Protein AF-A0A7K7Q4W6-F1 (afdb_monomer)

InterPro domains:
  IPR027272 Piezo family [PTHR47049] (2-118)

Mean predicted aligned error: 6.65 Å

Structure (mmCIF, N/CA/C/O backbone):
data_AF-A0A7K7Q4W6-F1
#
_entry.id   AF-A0A7K7Q4W6-F1
#
loop_
_atom_site.group_PDB
_atom_site.id
_atom_site.type_symbol
_atom_site.label_atom_id
_atom_site.label_alt_id
_atom_site.label_comp_id
_atom_site.label_asym_id
_atom_site.label_entity_id
_atom_site.label_seq_id
_atom_site.pdbx_PDB_ins_code
_atom_site.Cartn_x
_atom_site.Cartn_y
_atom_site.Cartn_z
_atom_site.occupancy
_atom_site.B_iso_or_equiv
_atom_site.auth_seq_id
_atom_site.auth_comp_id
_atom_site.auth_asym_id
_atom_site.auth_atom_id
_atom_site.pdbx_PDB_model_num
ATOM 1 N N . VAL A 1 1 ? -7.733 -7.406 32.198 1.00 81.38 1 VAL A N 1
ATOM 2 C CA . VAL A 1 1 ? -7.501 -7.555 30.737 1.00 81.38 1 VAL A CA 1
ATOM 3 C C . VAL A 1 1 ? -8.435 -6.683 29.892 1.00 81.38 1 VAL A C 1
ATOM 5 O O . VAL A 1 1 ? -7.922 -5.834 29.181 1.00 81.38 1 VAL A O 1
ATOM 8 N N . ARG A 1 2 ? -9.773 -6.787 30.007 1.00 85.56 2 ARG A N 1
ATOM 9 C CA . ARG A 1 2 ? -10.736 -6.005 29.187 1.00 85.56 2 ARG A CA 1
ATOM 10 C C . ARG A 1 2 ? -10.479 -4.484 29.159 1.00 85.56 2 ARG A C 1
ATOM 12 O O . ARG A 1 2 ? -10.345 -3.927 28.081 1.00 85.56 2 ARG A O 1
ATOM 19 N N . ARG A 1 3 ? -10.325 -3.837 30.324 1.00 85.81 3 ARG A N 1
ATOM 20 C CA . ARG A 1 3 ? -10.051 -2.383 30.415 1.00 85.81 3 ARG A CA 1
ATOM 21 C C . ARG A 1 3 ? -8.710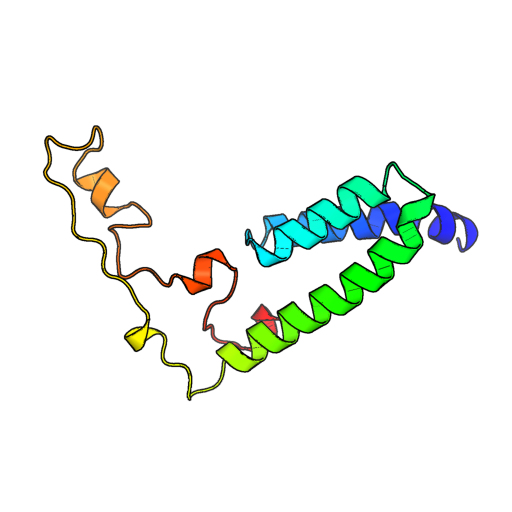 -1.960 29.798 1.00 85.81 3 ARG A C 1
ATOM 23 O O . ARG A 1 3 ? -8.601 -0.865 29.269 1.00 85.81 3 ARG A O 1
ATOM 30 N N . LEU A 1 4 ? -7.691 -2.823 29.859 1.00 86.06 4 LEU A N 1
ATOM 31 C CA . LEU A 1 4 ? -6.401 -2.557 29.210 1.00 86.06 4 LEU A CA 1
ATOM 32 C C . LEU A 1 4 ? -6.544 -2.633 27.690 1.00 86.06 4 LEU A C 1
ATOM 34 O O . LEU A 1 4 ? -6.042 -1.763 26.986 1.00 86.06 4 LEU A O 1
ATOM 38 N N . LEU A 1 5 ? -7.269 -3.637 27.190 1.00 84.50 5 LEU A N 1
ATOM 39 C CA . LEU A 1 5 ? -7.521 -3.777 25.760 1.00 84.50 5 LEU A CA 1
ATOM 40 C C . LEU A 1 5 ? -8.292 -2.567 25.217 1.00 84.50 5 LEU A C 1
ATOM 42 O O . LEU A 1 5 ? -7.915 -2.023 24.191 1.00 84.50 5 LEU A O 1
ATOM 46 N N . GLU A 1 6 ? -9.302 -2.092 25.943 1.00 81.81 6 GLU A N 1
ATOM 4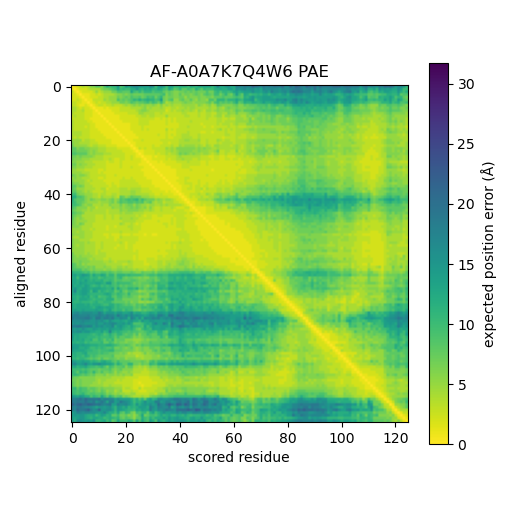7 C CA . GLU A 1 6 ? -10.094 -0.910 25.579 1.00 81.81 6 GLU A CA 1
ATOM 48 C C . GLU A 1 6 ? -9.240 0.361 25.417 1.00 81.81 6 GLU A C 1
ATOM 50 O O . GLU A 1 6 ? -9.437 1.126 24.475 1.00 81.81 6 GLU A O 1
ATOM 55 N N . LEU A 1 7 ? -8.234 0.557 26.278 1.00 80.12 7 LEU A N 1
ATOM 56 C CA . LEU A 1 7 ? -7.337 1.712 26.196 1.00 80.12 7 LEU A CA 1
ATOM 57 C C . LEU A 1 7 ? -6.262 1.560 25.101 1.00 80.12 7 LEU A C 1
ATOM 59 O O . LEU A 1 7 ? -5.863 2.545 24.475 1.00 80.12 7 LEU A O 1
ATOM 63 N N . HIS A 1 8 ? -5.768 0.337 24.881 1.00 87.00 8 HIS A N 1
ATOM 64 C CA . HIS A 1 8 ? -4.609 0.070 24.019 1.00 87.00 8 HIS A CA 1
ATOM 65 C C . HIS A 1 8 ? -4.952 -0.397 22.600 1.00 87.00 8 HIS A C 1
ATOM 67 O O . HIS A 1 8 ? -4.075 -0.333 21.735 1.00 87.00 8 HIS A O 1
ATOM 73 N N . ILE A 1 9 ? -6.192 -0.815 22.324 1.00 86.94 9 ILE A N 1
ATOM 74 C CA . ILE A 1 9 ? -6.587 -1.362 21.016 1.00 86.94 9 ILE A CA 1
ATOM 75 C C . ILE A 1 9 ? -6.271 -0.397 19.870 1.00 86.94 9 ILE A C 1
ATOM 77 O O . ILE A 1 9 ? -5.714 -0.810 18.862 1.00 86.94 9 ILE A O 1
ATOM 81 N N . LEU A 1 10 ? -6.504 0.905 20.058 1.00 85.00 10 LEU A N 1
ATOM 82 C CA . LEU A 1 10 ? -6.220 1.926 19.042 1.00 85.00 10 LEU A CA 1
ATOM 83 C C . LEU A 1 10 ? -4.733 2.025 18.696 1.00 85.00 10 LEU A C 1
ATOM 85 O O . LEU A 1 10 ? -4.385 2.184 17.531 1.00 85.00 10 LEU A O 1
ATOM 89 N N . LYS A 1 11 ? -3.851 1.917 19.698 1.00 87.19 11 LYS A N 1
ATOM 90 C CA . LYS A 1 11 ? -2.400 1.943 19.474 1.00 87.19 11 LYS A CA 1
ATOM 91 C C . LYS A 1 11 ? -1.944 0.692 18.730 1.00 87.19 11 LYS A C 1
ATOM 93 O O . LYS A 1 11 ? -1.107 0.797 17.842 1.00 87.19 11 LYS A O 1
ATOM 98 N N . MET A 1 12 ? -2.511 -0.467 19.073 1.00 89.06 12 MET A N 1
ATOM 99 C CA . MET A 1 12 ? -2.198 -1.725 18.391 1.00 89.06 12 MET A CA 1
ATOM 100 C C . MET A 1 12 ? -2.667 -1.712 16.935 1.00 89.06 12 MET A C 1
ATOM 102 O O . MET A 1 12 ? -1.901 -2.093 16.059 1.00 89.06 12 MET A O 1
ATOM 106 N N . VAL A 1 13 ? -3.879 -1.212 16.665 1.00 90.31 13 VAL A N 1
ATOM 107 C CA . VAL A 1 13 ? -4.395 -1.077 15.295 1.00 90.31 13 VAL A CA 1
ATOM 108 C C . VAL A 1 13 ? -3.534 -0.109 14.486 1.00 90.31 13 VAL A C 1
ATOM 110 O O . VAL A 1 13 ? -3.100 -0.466 13.398 1.00 90.31 13 VAL A O 1
ATOM 113 N N . ALA A 1 14 ? -3.204 1.067 15.029 1.00 89.56 14 ALA A N 1
ATOM 114 C CA . ALA A 1 14 ? -2.333 2.019 14.341 1.00 89.56 14 ALA A CA 1
ATOM 115 C C . ALA A 1 14 ? -0.954 1.410 14.024 1.00 89.56 14 ALA A C 1
ATOM 117 O O . ALA A 1 14 ? -0.489 1.491 12.888 1.00 89.56 14 ALA A O 1
ATOM 118 N N . LEU A 1 15 ? -0.326 0.735 14.993 1.00 91.12 15 LEU A N 1
ATOM 119 C CA . LEU A 1 15 ? 0.971 0.085 14.792 1.00 91.12 15 LEU A CA 1
ATOM 120 C C . LEU A 1 15 ? 0.901 -1.028 13.737 1.00 91.12 15 LEU A C 1
ATOM 122 O O . LEU A 1 15 ? 1.781 -1.113 12.887 1.00 91.12 15 LEU A O 1
ATOM 126 N N . TYR A 1 16 ? -0.169 -1.824 13.743 1.00 91.25 16 TYR A N 1
ATOM 127 C CA . TYR A 1 16 ? -0.399 -2.849 12.727 1.00 91.25 16 TYR A CA 1
ATOM 128 C C . TYR A 1 16 ? -0.602 -2.244 11.331 1.00 91.25 16 TYR A C 1
ATOM 130 O O . TYR A 1 16 ? 0.003 -2.709 10.372 1.00 91.25 16 TYR A O 1
ATOM 138 N N . THR A 1 17 ? -1.379 -1.164 11.201 1.00 90.31 17 THR A N 1
ATOM 139 C CA . THR A 1 17 ? -1.578 -0.500 9.898 1.00 90.31 17 THR A CA 1
ATOM 140 C C . THR A 1 17 ? -0.287 0.084 9.333 1.00 90.31 17 THR A C 1
ATOM 142 O O . THR A 1 17 ? -0.050 -0.005 8.132 1.00 90.31 17 THR A O 1
ATOM 145 N N . VAL A 1 18 ? 0.579 0.632 10.192 1.00 91.88 18 VAL A N 1
ATOM 146 C CA . VAL A 1 18 ? 1.906 1.110 9.784 1.00 91.88 18 VAL A CA 1
ATOM 147 C C . VAL A 1 18 ? 2.798 -0.059 9.375 1.00 91.88 18 VAL A C 1
ATOM 149 O O . VAL A 1 18 ? 3.467 0.033 8.353 1.00 91.88 18 VAL A O 1
ATOM 152 N N . TRP A 1 19 ? 2.780 -1.165 10.124 1.00 93.25 19 TRP A N 1
ATOM 153 C CA . TRP A 1 19 ? 3.526 -2.373 9.770 1.00 93.25 19 TRP A CA 1
ATOM 154 C C . TRP A 1 19 ? 3.145 -2.895 8.378 1.00 93.25 19 TRP A C 1
ATOM 156 O O . TRP A 1 19 ? 4.015 -3.065 7.529 1.00 93.25 19 TRP A O 1
ATOM 166 N N . VAL A 1 20 ? 1.845 -3.057 8.111 1.00 89.81 20 VAL A N 1
ATOM 167 C CA . VAL A 1 20 ? 1.334 -3.503 6.802 1.00 89.81 20 VAL A CA 1
ATOM 168 C C . VAL A 1 20 ? 1.751 -2.544 5.680 1.00 89.81 20 VAL A C 1
ATOM 170 O O . VAL A 1 20 ? 2.144 -2.983 4.602 1.00 89.81 20 VAL A O 1
ATOM 173 N N . ALA A 1 21 ? 1.721 -1.232 5.927 1.00 90.50 21 ALA A N 1
ATOM 174 C CA . ALA A 1 21 ? 2.130 -0.236 4.937 1.00 90.50 21 ALA A CA 1
ATOM 175 C C . ALA A 1 21 ? 3.645 -0.214 4.659 1.00 90.50 21 ALA A C 1
ATOM 177 O O . ALA A 1 21 ? 4.056 0.266 3.604 1.00 90.50 21 ALA A O 1
ATOM 178 N N . LEU A 1 22 ? 4.471 -0.708 5.588 1.00 90.12 22 LEU A N 1
ATOM 179 C CA . LEU A 1 22 ? 5.911 -0.880 5.378 1.00 90.12 22 LEU A CA 1
ATOM 180 C C . LEU A 1 22 ? 6.230 -2.165 4.609 1.00 90.12 22 LEU A C 1
ATOM 182 O O . LEU A 1 22 ? 7.185 -2.184 3.838 1.00 90.12 22 LEU A O 1
ATOM 186 N N . GLU A 1 23 ? 5.440 -3.220 4.808 1.00 89.00 23 GLU A N 1
ATOM 187 C CA . GLU A 1 23 ? 5.583 -4.480 4.075 1.00 89.00 23 GLU A CA 1
ATOM 188 C C . GLU A 1 23 ? 5.153 -4.332 2.607 1.00 89.00 23 GLU A C 1
ATOM 190 O O . GLU A 1 23 ? 5.865 -4.763 1.700 1.00 89.00 23 GLU A O 1
ATOM 195 N N . GLU A 1 24 ? 4.035 -3.642 2.358 1.00 87.38 24 GLU A N 1
ATOM 196 C CA . GLU A 1 24 ? 3.589 -3.265 1.015 1.00 87.38 24 GLU A CA 1
ATOM 197 C C . GLU A 1 24 ? 3.457 -1.741 0.890 1.00 87.38 24 GLU A C 1
ATOM 199 O O . GLU A 1 24 ? 2.402 -1.153 1.158 1.00 87.38 24 GLU A O 1
ATOM 204 N N . VAL A 1 25 ? 4.529 -1.092 0.431 1.00 89.12 25 VAL A N 1
ATOM 205 C CA . VAL A 1 25 ? 4.537 0.355 0.188 1.00 89.12 25 VAL A CA 1
ATOM 206 C C . VAL A 1 25 ? 3.659 0.675 -1.0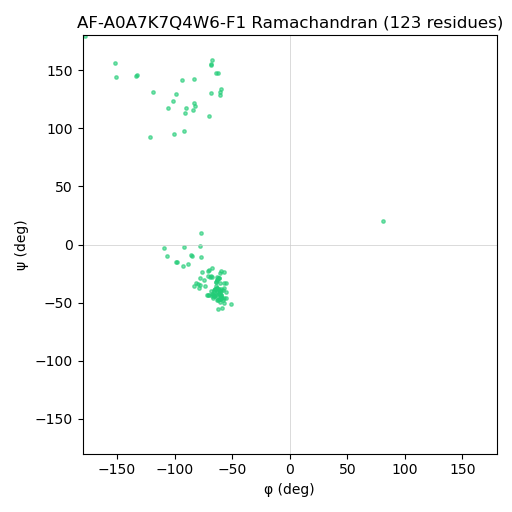22 1.00 89.12 25 VAL A C 1
ATOM 208 O O . VAL A 1 25 ? 3.994 0.340 -2.156 1.00 89.12 25 VAL A O 1
ATOM 211 N N . SER A 1 26 ? 2.520 1.326 -0.782 1.00 91.44 26 SER A N 1
ATOM 212 C CA . SER A 1 26 ? 1.576 1.710 -1.833 1.00 91.44 26 SER A CA 1
ATOM 213 C C . SER A 1 26 ? 0.770 2.958 -1.488 1.00 91.44 26 SER A C 1
ATOM 215 O O . SER A 1 26 ? 0.539 3.272 -0.316 1.00 91.44 26 SER A O 1
ATOM 217 N N . VAL A 1 27 ? 0.273 3.644 -2.522 1.00 91.00 27 VAL A N 1
ATOM 218 C CA . VAL A 1 27 ? -0.615 4.810 -2.361 1.00 91.00 27 VAL A CA 1
ATOM 219 C C . VAL A 1 27 ? -1.902 4.440 -1.615 1.00 91.00 27 VAL A C 1
ATOM 221 O O . VAL A 1 27 ? -2.376 5.203 -0.774 1.00 91.00 27 VAL A O 1
ATOM 224 N N . MET A 1 28 ? -2.453 3.252 -1.878 1.00 91.19 28 MET A N 1
ATOM 225 C CA . MET A 1 28 ? -3.682 2.792 -1.230 1.00 91.19 28 MET A CA 1
ATOM 226 C C . MET A 1 28 ? -3.492 2.577 0.280 1.00 91.19 28 MET A C 1
ATOM 228 O O . MET A 1 28 ? -4.362 2.967 1.063 1.00 91.19 28 MET A O 1
ATOM 232 N N . ASN A 1 29 ? -2.340 2.035 0.696 1.00 92.81 29 ASN A N 1
ATOM 233 C CA . ASN A 1 29 ? -2.004 1.832 2.110 1.00 92.81 29 ASN A CA 1
ATOM 234 C C . ASN A 1 29 ? -1.632 3.145 2.814 1.00 92.81 29 ASN A C 1
ATOM 236 O O . ASN A 1 29 ? -1.922 3.313 4.000 1.00 92.81 29 ASN A O 1
ATOM 240 N N . PHE A 1 30 ? -1.049 4.107 2.093 1.00 92.50 30 PHE A N 1
ATOM 241 C CA . PHE A 1 30 ? -0.709 5.420 2.645 1.00 92.50 30 PHE A CA 1
ATOM 242 C C . PHE A 1 30 ? -1.930 6.149 3.227 1.00 92.50 30 PHE A C 1
ATOM 244 O O . PHE A 1 30 ? -1.835 6.765 4.289 1.00 92.50 30 PHE A O 1
ATOM 251 N N . LEU A 1 31 ? -3.101 6.027 2.593 1.00 92.06 31 LEU A N 1
ATOM 252 C CA . LEU A 1 31 ? -4.338 6.627 3.102 1.00 92.06 31 LEU A CA 1
ATOM 253 C C . LEU A 1 31 ? -4.760 6.045 4.458 1.00 92.06 31 LEU A C 1
ATOM 255 O O . LEU A 1 31 ? -5.195 6.799 5.331 1.00 92.06 31 LEU A O 1
ATOM 259 N N . LEU A 1 32 ? -4.568 4.739 4.677 1.00 92.69 32 LEU A N 1
ATOM 260 C CA . LEU A 1 32 ? -4.810 4.107 5.979 1.00 92.69 32 LEU A CA 1
ATOM 261 C C . LEU A 1 32 ? -3.845 4.644 7.041 1.00 92.69 32 LEU A C 1
ATOM 263 O O . LEU A 1 32 ? -4.277 4.999 8.138 1.00 92.69 32 LEU A O 1
ATOM 267 N N . VAL A 1 33 ? -2.557 4.769 6.710 1.00 92.94 33 VAL A N 1
ATOM 268 C CA . VAL A 1 33 ? -1.556 5.352 7.619 1.00 92.94 33 VAL A CA 1
ATOM 269 C C . VAL A 1 33 ? -1.923 6.792 7.978 1.00 92.94 33 VAL A C 1
ATOM 271 O O . VAL A 1 33 ? -1.876 7.169 9.149 1.00 92.94 33 VAL A O 1
ATOM 274 N N . LEU A 1 34 ? -2.355 7.597 7.009 1.00 91.69 34 LEU A N 1
ATOM 275 C CA . LEU A 1 34 ? -2.779 8.974 7.254 1.00 91.69 34 LEU A CA 1
ATOM 276 C C . LEU A 1 34 ? -4.003 9.038 8.185 1.00 91.69 34 LEU A C 1
ATOM 278 O O . LEU A 1 34 ? -4.002 9.780 9.167 1.00 91.69 34 LEU A O 1
ATOM 282 N N . LEU A 1 35 ? -5.022 8.213 7.928 1.00 91.38 35 LEU A N 1
ATOM 283 C CA . LEU A 1 35 ? -6.216 8.102 8.775 1.00 91.38 35 LEU A CA 1
ATOM 284 C C . LEU A 1 35 ? -5.850 7.775 10.231 1.00 91.38 35 LEU A C 1
ATOM 286 O O . LEU A 1 35 ? -6.344 8.424 11.158 1.00 91.38 35 LEU A O 1
ATOM 290 N N . TRP A 1 36 ? -4.959 6.805 10.444 1.00 91.31 36 TRP A N 1
ATOM 291 C CA . TRP A 1 36 ? -4.592 6.347 11.784 1.00 91.31 36 TRP A CA 1
ATOM 292 C C . TRP A 1 36 ? -3.590 7.260 12.497 1.00 91.31 36 TRP A C 1
ATOM 294 O O . TRP A 1 36 ? -3.719 7.463 13.706 1.00 91.31 36 TRP A O 1
ATOM 304 N N . THR A 1 37 ? -2.657 7.889 11.780 1.00 90.06 37 THR A N 1
ATOM 305 C CA . THR A 1 37 ? -1.741 8.887 12.366 1.00 90.06 37 THR A CA 1
ATOM 306 C C . THR A 1 37 ? -2.484 10.124 12.866 1.00 90.06 37 THR A C 1
ATOM 308 O O . THR A 1 37 ? -2.101 10.675 13.894 1.00 90.06 37 THR A O 1
ATOM 311 N N . LEU A 1 38 ? -3.590 10.512 12.220 1.00 88.25 38 LEU A N 1
ATOM 312 C CA . LEU A 1 38 ? -4.481 11.578 12.693 1.00 88.25 38 LEU A CA 1
ATOM 313 C C . LEU A 1 38 ? -5.423 11.104 13.818 1.00 88.25 38 LEU A C 1
ATOM 315 O O . LEU A 1 38 ? -5.678 11.838 14.774 1.00 88.25 38 LEU A O 1
ATOM 319 N N . ALA A 1 39 ? -5.922 9.868 13.770 1.00 88.94 39 ALA A N 1
ATOM 320 C CA . ALA A 1 39 ? -6.844 9.348 14.787 1.00 88.94 39 ALA A CA 1
ATOM 321 C C . ALA A 1 39 ? -6.201 9.125 16.173 1.00 88.94 39 ALA A C 1
ATOM 323 O O . ALA A 1 39 ? -6.886 9.193 17.203 1.00 88.94 39 ALA A O 1
ATOM 324 N N . VAL A 1 40 ? -4.893 8.851 16.223 1.00 86.62 40 VAL A N 1
ATOM 325 C CA . VAL A 1 40 ? -4.144 8.651 17.477 1.00 86.62 40 VAL A CA 1
ATOM 326 C C . VAL A 1 40 ? -4.148 9.910 18.369 1.00 86.62 40 VAL A C 1
ATOM 328 O O . VAL A 1 40 ? -4.602 9.790 19.518 1.00 86.62 40 VAL A O 1
ATOM 331 N N . PRO A 1 41 ? -3.719 11.099 17.891 1.00 87.81 41 PRO A N 1
ATOM 332 C CA . PRO A 1 41 ? -3.758 12.339 18.666 1.00 87.81 41 PRO A CA 1
ATOM 333 C C . PRO A 1 41 ? -5.178 12.902 18.824 1.00 87.81 41 PRO A C 1
ATOM 335 O O . PRO A 1 41 ? -5.507 13.417 19.893 1.00 87.81 41 PRO A O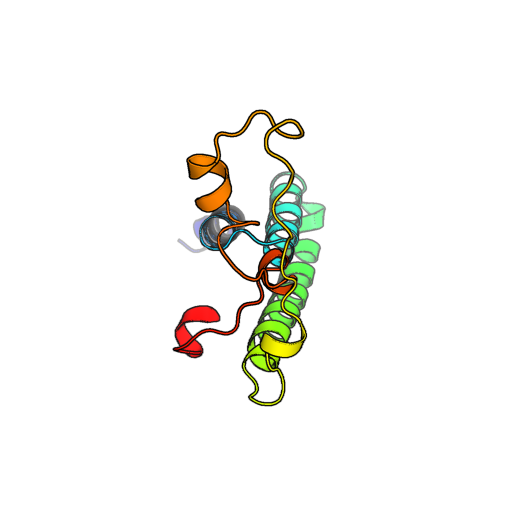 1
ATOM 338 N N . PHE A 1 42 ? -6.050 12.781 17.814 1.00 85.25 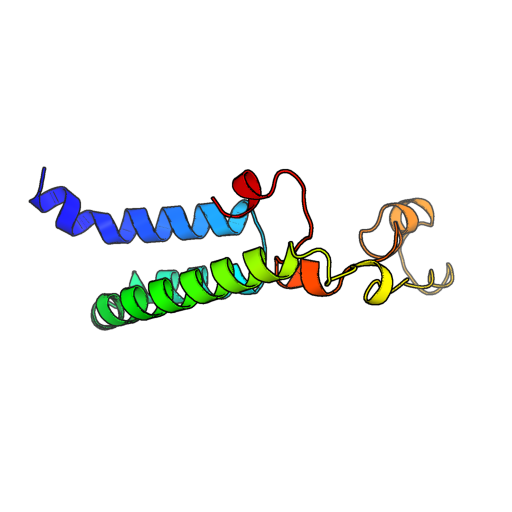42 PHE A N 1
ATOM 339 C CA . PHE A 1 42 ? -7.379 13.397 17.849 1.00 85.25 42 PHE A CA 1
ATOM 340 C C . PHE A 1 42 ? -8.491 12.403 18.216 1.00 85.25 42 PHE A C 1
ATOM 342 O O . PHE A 1 42 ? -9.100 11.754 17.362 1.00 85.25 42 PHE A O 1
ATOM 349 N N . CYS A 1 43 ? -8.840 12.346 19.507 1.00 79.56 43 CYS A N 1
ATOM 350 C CA . CYS A 1 43 ? -9.815 11.387 20.041 1.00 79.56 43 CYS A CA 1
ATOM 351 C C . CYS A 1 43 ? -11.193 11.408 19.356 1.00 79.56 43 CYS A C 1
ATOM 353 O O . CYS A 1 43 ? -11.822 10.360 19.220 1.00 79.56 43 CYS A O 1
ATOM 355 N N . ARG A 1 44 ? -11.658 12.577 18.898 1.00 84.56 44 ARG A N 1
ATOM 356 C CA . ARG A 1 44 ? -12.971 12.736 18.250 1.00 84.56 44 ARG A CA 1
ATOM 357 C C . ARG A 1 44 ? -13.057 12.030 16.891 1.00 84.56 44 ARG A C 1
ATOM 359 O O . ARG A 1 44 ? -14.132 11.584 16.508 1.00 84.56 44 ARG A O 1
ATOM 366 N N . PHE A 1 45 ? -11.930 11.878 16.195 1.00 83.50 45 PHE A N 1
ATOM 367 C CA . PHE A 1 45 ? -11.879 11.266 14.865 1.00 83.50 45 PHE A CA 1
ATOM 368 C C . PHE A 1 45 ? -11.764 9.744 14.902 1.00 83.50 45 PHE A C 1
ATOM 370 O O . PHE A 1 45 ? -11.931 9.109 13.870 1.00 83.50 45 PHE A O 1
ATOM 377 N N . ARG A 1 46 ? -11.539 9.133 16.071 1.00 85.56 46 ARG A N 1
ATOM 378 C CA . ARG A 1 46 ? -11.300 7.684 16.202 1.00 85.56 46 ARG A CA 1
ATOM 379 C C . ARG A 1 46 ? -12.429 6.831 15.631 1.00 85.56 46 ARG A C 1
ATOM 381 O O . ARG A 1 46 ? -12.171 5.887 14.892 1.00 85.56 46 ARG A O 1
ATOM 388 N N . HIS A 1 47 ? -13.677 7.180 15.941 1.00 86.19 47 HIS A N 1
ATOM 389 C CA . HIS A 1 47 ? -14.835 6.440 15.435 1.00 86.19 47 HIS A CA 1
ATOM 390 C C . HIS A 1 47 ? -14.984 6.586 13.912 1.00 86.19 47 HIS A C 1
ATOM 392 O O . HIS A 1 47 ? -15.219 5.606 13.210 1.00 86.19 47 HIS A O 1
ATOM 398 N N . MET A 1 48 ? -14.791 7.802 13.394 1.00 89.00 48 MET A N 1
ATOM 399 C CA . MET A 1 48 ? -14.853 8.075 11.955 1.00 89.00 48 MET A CA 1
ATOM 400 C C . MET A 1 48 ? -13.719 7.375 11.202 1.00 89.00 48 MET A C 1
ATOM 402 O O . MET A 1 48 ? -13.973 6.748 10.182 1.00 89.00 48 MET A O 1
ATOM 406 N N . ALA A 1 49 ? -12.494 7.425 11.728 1.00 89.50 49 ALA A N 1
ATOM 407 C CA . ALA A 1 49 ? -11.325 6.783 11.141 1.00 89.50 49 ALA A CA 1
ATOM 408 C C . ALA A 1 49 ? -11.494 5.264 11.059 1.00 89.50 49 ALA A C 1
ATOM 410 O O . ALA A 1 49 ? -11.160 4.682 10.035 1.00 89.50 49 ALA A O 1
ATOM 411 N N . SER A 1 50 ? -12.088 4.639 12.083 1.00 90.50 50 SER A N 1
ATOM 412 C CA . SER A 1 50 ? -12.426 3.214 12.047 1.00 90.50 50 SER A CA 1
ATOM 413 C C . SER A 1 50 ? -13.375 2.895 10.885 1.00 90.50 50 SER A C 1
ATOM 415 O O . SER A 1 50 ? -13.024 2.102 10.016 1.00 90.50 50 SER A O 1
ATOM 417 N N . CYS A 1 51 ? -14.519 3.581 10.796 1.00 91.88 51 CYS A N 1
ATOM 418 C CA . CYS A 1 51 ? -15.500 3.367 9.724 1.00 91.88 51 CYS A CA 1
ATOM 419 C C . CYS A 1 51 ? -14.924 3.643 8.321 1.00 91.88 51 CYS A C 1
ATOM 421 O O . CYS A 1 51 ? -15.127 2.871 7.389 1.00 91.88 51 CYS A O 1
ATOM 423 N N . LEU A 1 52 ? -14.150 4.719 8.163 1.00 93.81 52 LEU A N 1
ATOM 424 C CA . LEU A 1 52 ? -13.492 5.029 6.893 1.00 93.81 52 LEU A CA 1
ATOM 425 C C . LEU A 1 52 ? -12.434 3.982 6.536 1.00 93.81 52 LEU A C 1
ATOM 427 O O . LEU A 1 52 ? -12.348 3.577 5.382 1.00 93.81 52 LEU A O 1
ATOM 431 N N . SER A 1 53 ? -11.667 3.507 7.520 1.00 92.56 53 SER A N 1
ATOM 432 C CA . SER A 1 53 ? -10.663 2.468 7.302 1.00 92.56 53 SER A CA 1
ATOM 433 C C . SER A 1 53 ? -11.289 1.139 6.890 1.00 92.56 53 SER A C 1
ATOM 435 O O . SER A 1 53 ? -10.760 0.494 5.994 1.00 92.56 53 SER A O 1
ATOM 437 N N . THR A 1 54 ? -12.436 0.744 7.456 1.00 93.12 54 THR A N 1
ATOM 438 C CA . THR A 1 54 ? -13.101 -0.503 7.052 1.00 93.12 54 THR A CA 1
ATOM 439 C C . THR A 1 54 ? -13.620 -0.422 5.623 1.00 93.12 54 THR A C 1
ATOM 441 O O . THR A 1 54 ? -13.357 -1.327 4.835 1.00 93.12 54 THR A O 1
ATOM 444 N N . VAL A 1 55 ? -14.290 0.675 5.255 1.00 96.06 55 VAL A N 1
ATOM 445 C CA . VAL A 1 55 ? -14.754 0.902 3.877 1.00 96.06 55 VAL A CA 1
ATOM 446 C C . VAL A 1 55 ? -13.573 0.919 2.906 1.00 96.06 55 VAL A C 1
ATOM 448 O O . VAL A 1 55 ? -13.624 0.266 1.865 1.00 96.06 55 VAL A O 1
ATOM 451 N N . TRP A 1 56 ? -12.490 1.612 3.258 1.00 95.19 56 TRP A N 1
ATOM 452 C CA . TRP A 1 56 ? -11.305 1.713 2.411 1.00 95.19 56 TRP A CA 1
ATOM 453 C C . TRP A 1 56 ? -10.598 0.367 2.228 1.00 95.19 56 TRP A C 1
ATOM 455 O O . TRP A 1 56 ? -10.283 -0.012 1.104 1.00 95.19 56 TRP A O 1
ATOM 465 N N . THR A 1 57 ? -10.420 -0.406 3.301 1.00 92.62 57 THR A N 1
ATOM 466 C CA . THR A 1 57 ? -9.861 -1.761 3.219 1.00 92.62 57 THR A CA 1
ATOM 467 C C . THR A 1 57 ? -10.731 -2.670 2.351 1.00 92.62 57 THR A C 1
ATOM 469 O O . THR A 1 57 ? -10.194 -3.414 1.533 1.00 92.62 57 THR A O 1
ATOM 472 N N . CYS A 1 58 ? -12.062 -2.580 2.447 1.00 93.12 58 CYS A N 1
ATOM 473 C CA . CYS A 1 58 ? -12.957 -3.314 1.547 1.00 93.12 58 CYS A CA 1
ATOM 474 C C . CYS A 1 58 ? -12.730 -2.931 0.077 1.00 93.12 58 CYS A C 1
ATOM 476 O O . CYS A 1 58 ? -12.661 -3.819 -0.771 1.00 93.12 58 CYS A O 1
ATOM 478 N N . ILE A 1 59 ? -12.566 -1.638 -0.227 1.00 94.00 59 ILE A N 1
ATOM 479 C CA . ILE A 1 59 ? -12.244 -1.169 -1.585 1.00 94.00 59 ILE A CA 1
ATOM 480 C C . ILE A 1 59 ? -10.911 -1.769 -2.053 1.00 94.00 59 ILE A C 1
ATOM 482 O O . ILE A 1 59 ? -10.855 -2.320 -3.149 1.00 94.00 59 ILE A O 1
ATOM 486 N N . ILE A 1 60 ? -9.863 -1.736 -1.222 1.00 91.31 60 ILE A N 1
ATOM 487 C CA . ILE A 1 60 ? -8.553 -2.326 -1.552 1.00 91.31 60 ILE A CA 1
ATOM 488 C C . ILE A 1 60 ? -8.688 -3.818 -1.868 1.00 91.31 60 ILE A C 1
ATOM 490 O O . ILE A 1 60 ? -8.166 -4.274 -2.885 1.00 91.31 60 ILE A O 1
ATOM 494 N N . ILE A 1 61 ? -9.399 -4.574 -1.026 1.00 90.75 61 ILE A N 1
ATOM 495 C CA . ILE A 1 61 ? -9.600 -6.016 -1.214 1.00 90.75 61 ILE A CA 1
ATOM 496 C C . ILE A 1 61 ? -10.326 -6.285 -2.534 1.00 90.75 61 ILE A C 1
ATOM 498 O O . ILE A 1 61 ? -9.854 -7.095 -3.331 1.00 90.75 61 ILE A O 1
ATOM 502 N N . VAL A 1 62 ? -11.433 -5.584 -2.802 1.00 92.00 62 VAL A N 1
ATOM 503 C CA . VAL A 1 62 ? -12.197 -5.744 -4.049 1.00 92.00 62 VAL A CA 1
ATOM 504 C C . VAL A 1 62 ? -11.330 -5.408 -5.263 1.00 92.00 62 VAL A C 1
ATOM 506 O O . VAL A 1 62 ? -11.289 -6.194 -6.207 1.00 92.00 62 VAL A O 1
ATOM 509 N N . CYS A 1 63 ? -10.577 -4.306 -5.228 1.00 90.25 63 CYS A N 1
ATOM 510 C CA . CYS A 1 63 ? -9.657 -3.931 -6.304 1.00 90.25 63 CYS A CA 1
ATOM 511 C C . CYS A 1 63 ? -8.572 -4.994 -6.532 1.00 90.25 63 CYS A C 1
ATOM 513 O O . CYS A 1 63 ? -8.344 -5.399 -7.673 1.00 90.25 63 CYS A O 1
ATOM 515 N N . LYS A 1 64 ? -7.935 -5.492 -5.462 1.00 89.44 64 LYS A N 1
ATOM 516 C CA . LYS A 1 64 ? -6.921 -6.555 -5.553 1.00 89.44 64 LYS A CA 1
ATOM 517 C C . LYS A 1 64 ? -7.506 -7.839 -6.141 1.00 89.44 64 LYS A C 1
ATOM 519 O O . LYS A 1 64 ? -6.853 -8.455 -6.979 1.00 89.44 64 LYS A O 1
ATOM 524 N N . MET A 1 65 ? -8.716 -8.229 -5.734 1.00 89.38 65 MET A N 1
ATOM 525 C CA . MET A 1 65 ? -9.396 -9.427 -6.238 1.00 89.38 65 MET A CA 1
ATOM 526 C C . MET A 1 65 ? -9.797 -9.296 -7.709 1.00 89.38 65 MET A C 1
ATOM 528 O O . MET A 1 65 ? -9.555 -10.220 -8.482 1.00 89.38 65 MET A O 1
ATOM 532 N N . LEU A 1 66 ? -10.362 -8.153 -8.111 1.00 87.88 66 LEU A N 1
ATOM 533 C CA . LEU A 1 66 ? -10.731 -7.890 -9.504 1.00 87.88 66 LEU A CA 1
ATOM 534 C C . LEU A 1 66 ? -9.506 -7.913 -10.428 1.00 87.88 66 LEU A C 1
ATOM 536 O O . LEU A 1 66 ? -9.582 -8.471 -11.519 1.00 87.88 66 LEU A O 1
ATOM 540 N N . TYR A 1 67 ? -8.362 -7.386 -9.979 1.00 87.62 67 TYR A N 1
ATOM 541 C CA . TYR A 1 67 ? -7.126 -7.396 -10.771 1.00 87.62 67 TYR A CA 1
ATOM 542 C C . TYR A 1 67 ? -6.534 -8.802 -10.977 1.00 87.62 67 TYR A C 1
ATOM 544 O O . TYR A 1 67 ? -5.766 -9.015 -11.912 1.00 87.62 67 TYR A O 1
ATOM 552 N N . GLN A 1 68 ? -6.891 -9.785 -10.138 1.00 86.06 68 GLN A N 1
ATOM 553 C CA . GLN A 1 68 ? -6.460 -11.175 -10.349 1.00 86.06 68 GLN A CA 1
ATOM 554 C C . GLN A 1 68 ? -7.250 -11.894 -11.453 1.00 86.06 68 GLN A C 1
ATOM 556 O O . GLN A 1 68 ? -6.854 -12.993 -11.843 1.00 86.06 68 GLN A O 1
ATOM 561 N N . LEU A 1 69 ? -8.351 -11.324 -11.957 1.00 86.44 69 LEU A N 1
ATOM 562 C CA . LEU A 1 69 ? -9.139 -11.948 -13.021 1.00 86.44 69 LEU A CA 1
ATOM 563 C C . LEU A 1 69 ? -8.310 -12.106 -14.307 1.00 86.44 69 LEU A C 1
ATOM 565 O O . LEU A 1 69 ? -7.442 -11.293 -14.633 1.00 86.44 69 LEU A O 1
ATOM 569 N N . GLU A 1 70 ? -8.591 -13.162 -15.070 1.00 81.12 70 GLU A N 1
ATOM 570 C CA . GLU A 1 70 ? -7.880 -13.450 -16.325 1.00 81.12 70 GLU A CA 1
ATOM 571 C C . GLU A 1 70 ? -8.075 -12.355 -17.377 1.00 81.12 70 GLU A C 1
ATOM 573 O O . GLU A 1 70 ? -7.150 -12.082 -18.132 1.00 81.12 70 GLU A O 1
ATOM 578 N N . VAL A 1 71 ? -9.228 -11.672 -17.356 1.00 83.94 71 VAL A N 1
ATOM 579 C CA . VAL A 1 71 ? -9.570 -10.576 -18.280 1.00 83.94 71 VAL A CA 1
ATOM 580 C C . VAL A 1 71 ? -8.612 -9.383 -18.198 1.00 83.94 71 VAL A C 1
ATOM 582 O O . VAL A 1 71 ? -8.487 -8.632 -19.157 1.00 83.94 71 VAL A O 1
ATOM 585 N N . VAL A 1 72 ? -7.936 -9.191 -17.063 1.00 81.50 72 VAL A N 1
ATOM 586 C CA . VAL A 1 72 ? -6.973 -8.101 -16.888 1.00 81.50 72 VAL A CA 1
ATOM 587 C C . VAL A 1 72 ? -5.591 -8.611 -17.281 1.00 81.50 72 VAL A C 1
ATOM 589 O O . VAL A 1 72 ? -4.936 -9.267 -16.470 1.00 81.50 72 VAL A O 1
ATOM 592 N N . ASP A 1 73 ? -5.132 -8.344 -18.506 1.00 82.31 73 ASP A N 1
ATOM 593 C CA . ASP A 1 73 ? -3.762 -8.671 -18.924 1.00 82.31 73 ASP A CA 1
ATOM 594 C C . ASP A 1 73 ? -2.812 -7.488 -18.645 1.00 82.31 73 ASP A C 1
ATOM 596 O O . ASP A 1 73 ? -2.919 -6.450 -19.301 1.00 82.31 73 ASP A O 1
ATOM 600 N N . PRO A 1 74 ? -1.843 -7.618 -17.712 1.00 79.81 74 PRO A N 1
ATOM 601 C CA . PRO A 1 74 ? -0.854 -6.572 -17.451 1.00 79.81 74 PRO A CA 1
ATOM 602 C C . PRO A 1 74 ? -0.047 -6.179 -18.695 1.00 79.81 74 PRO A C 1
ATOM 604 O O . PRO A 1 74 ? 0.460 -5.060 -18.769 1.00 79.81 74 PRO A O 1
ATOM 607 N N . ARG A 1 75 ? 0.060 -7.075 -19.690 1.00 80.00 75 ARG A N 1
ATOM 608 C CA . ARG A 1 75 ? 0.813 -6.830 -20.929 1.00 80.00 75 ARG A CA 1
ATOM 609 C C . ARG A 1 75 ? 0.277 -5.676 -21.759 1.00 80.00 75 ARG A C 1
ATOM 611 O O . ARG A 1 75 ? 1.066 -5.031 -22.442 1.00 80.00 75 ARG A O 1
ATOM 618 N N . GLU A 1 76 ? -1.018 -5.400 -21.671 1.00 81.69 76 GLU A N 1
ATOM 619 C CA . GLU A 1 76 ? -1.647 -4.292 -22.394 1.00 81.69 76 GLU A CA 1
ATOM 620 C C . GLU A 1 76 ? -1.359 -2.926 -21.750 1.00 81.69 76 GLU A C 1
ATOM 622 O O . GLU A 1 76 ? -1.389 -1.906 -22.435 1.00 81.69 76 GLU A O 1
ATOM 627 N N . TYR A 1 77 ? -1.046 -2.901 -20.450 1.00 80.12 77 TYR A N 1
ATOM 628 C CA . TYR A 1 77 ? -0.869 -1.672 -19.664 1.00 80.12 77 TYR A CA 1
ATOM 629 C C . TYR A 1 77 ? 0.591 -1.368 -19.315 1.00 80.12 77 TYR A C 1
ATOM 631 O O . TYR A 1 77 ? 0.897 -0.278 -18.822 1.00 80.12 77 TYR A O 1
ATOM 639 N N . TYR A 1 78 ? 1.503 -2.310 -19.566 1.00 84.75 78 TYR A N 1
ATOM 640 C CA . TYR A 1 78 ? 2.922 -2.091 -19.336 1.00 84.75 78 TYR A CA 1
ATOM 641 C C . TYR A 1 78 ? 3.449 -0.930 -20.173 1.00 84.75 78 TYR A C 1
ATOM 643 O O . TYR A 1 78 ? 3.325 -0.894 -21.396 1.00 84.75 78 TYR A O 1
ATOM 651 N N . SER A 1 79 ? 4.120 -0.005 -19.499 1.00 84.62 79 SER A N 1
ATOM 652 C CA . SER A 1 79 ? 4.839 1.085 -20.147 1.00 84.62 79 SER A CA 1
ATOM 653 C C . SER A 1 79 ? 6.326 0.755 -20.176 1.00 84.62 79 SER A C 1
ATOM 655 O O . SER A 1 79 ? 6.936 0.485 -19.141 1.00 84.62 79 SER A O 1
ATOM 657 N N . ASN A 1 80 ? 6.917 0.756 -21.370 1.00 89.00 80 ASN A N 1
ATOM 658 C CA . ASN A 1 80 ? 8.356 0.583 -21.524 1.00 89.00 80 ASN A CA 1
ATOM 659 C C . ASN A 1 80 ? 9.039 1.956 -21.496 1.00 89.00 80 ASN A C 1
ATOM 661 O O . ASN A 1 80 ? 8.777 2.799 -22.356 1.00 89.00 80 ASN A O 1
ATOM 665 N N . CYS A 1 81 ? 9.896 2.191 -20.505 1.00 85.94 81 CYS A N 1
ATOM 666 C CA . CYS A 1 81 ? 10.647 3.435 -20.393 1.00 85.94 81 CYS A CA 1
ATOM 667 C C . CYS A 1 81 ? 11.893 3.373 -21.288 1.00 85.94 81 CYS A C 1
ATOM 669 O O . CYS A 1 81 ? 12.774 2.538 -21.096 1.00 85.94 81 CYS A O 1
ATOM 671 N N . THR A 1 82 ? 11.995 4.280 -22.261 1.00 86.56 82 THR A N 1
ATOM 672 C CA . THR A 1 82 ? 13.184 4.397 -23.119 1.00 86.56 82 THR A CA 1
ATOM 673 C C . THR A 1 82 ? 14.380 4.895 -22.320 1.00 86.56 82 THR A C 1
ATOM 675 O O . THR A 1 82 ? 14.274 5.915 -21.638 1.00 86.56 82 THR A O 1
ATOM 678 N N . GLN A 1 83 ? 15.521 4.212 -22.434 1.00 84.50 83 GLN A N 1
ATOM 679 C CA . GLN A 1 83 ? 16.742 4.623 -21.746 1.00 84.50 83 GLN A CA 1
ATOM 680 C C . GLN A 1 83 ? 17.188 6.027 -22.199 1.00 84.50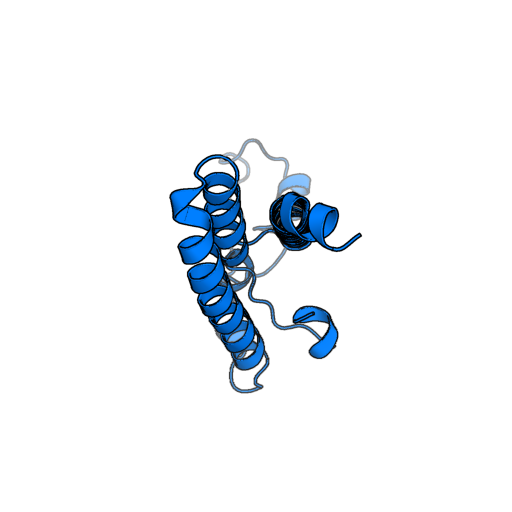 83 GLN A C 1
ATOM 682 O O . GLN A 1 83 ? 17.243 6.289 -23.405 1.00 84.50 83 GLN A O 1
ATOM 687 N N . PRO A 1 84 ? 17.496 6.939 -21.260 1.00 84.81 84 PRO A N 1
ATOM 688 C CA . PRO A 1 84 ? 18.010 8.263 -21.580 1.00 84.81 84 PRO A CA 1
ATOM 689 C C . PRO A 1 84 ? 19.418 8.194 -22.178 1.00 84.81 84 PRO A C 1
ATOM 691 O O . PRO A 1 84 ? 20.161 7.233 -21.976 1.00 84.81 84 PRO A O 1
ATOM 694 N N . PHE A 1 85 ? 19.808 9.251 -22.892 1.00 81.44 85 PHE A N 1
ATOM 695 C CA . PHE A 1 85 ? 21.173 9.381 -23.392 1.00 81.44 85 PHE A CA 1
ATOM 696 C C . PHE A 1 85 ? 22.176 9.483 -22.229 1.00 81.44 85 PHE A C 1
ATOM 698 O O . PHE A 1 85 ? 21.869 10.104 -21.208 1.00 81.44 85 PHE A O 1
ATOM 705 N N . PRO A 1 86 ? 23.405 8.959 -22.392 1.00 73.81 86 PRO A N 1
ATOM 706 C CA . PRO A 1 86 ? 24.403 8.905 -21.319 1.00 73.81 86 PRO A CA 1
ATOM 707 C C . PRO A 1 86 ? 24.804 10.279 -20.755 1.00 73.81 86 PRO A C 1
ATOM 709 O O . PRO A 1 86 ? 25.231 10.362 -19.613 1.00 73.81 86 PRO A O 1
ATOM 712 N N . ASN A 1 87 ? 24.617 11.366 -21.512 1.00 76.69 87 ASN A N 1
ATOM 713 C CA . ASN A 1 87 ? 24.927 12.732 -21.067 1.00 76.69 87 ASN A CA 1
ATOM 714 C C . ASN A 1 87 ? 23.740 13.457 -20.410 1.00 76.69 87 ASN A C 1
ATOM 716 O O . ASN A 1 87 ? 23.868 14.613 -20.015 1.00 76.69 87 ASN A O 1
ATOM 720 N N . SER A 1 88 ? 22.568 12.825 -20.342 1.00 81.31 88 SER A N 1
ATOM 721 C CA . SER A 1 88 ? 21.351 13.439 -19.800 1.00 81.31 88 SER A CA 1
ATOM 722 C C . SER A 1 88 ? 21.158 13.164 -18.308 1.00 81.31 88 SER A C 1
ATOM 724 O O . SER A 1 88 ? 20.390 13.865 -17.654 1.00 81.31 88 SER A O 1
ATOM 726 N N . THR A 1 89 ? 21.834 12.151 -17.764 1.00 81.62 89 THR A N 1
ATOM 727 C CA . THR A 1 89 ? 21.699 11.715 -16.368 1.00 81.62 89 THR A CA 1
ATOM 728 C C . THR A 1 89 ? 23.064 11.522 -15.721 1.00 81.62 89 THR A C 1
ATOM 730 O O . THR A 1 89 ? 23.976 11.021 -16.363 1.00 81.62 89 THR A O 1
ATOM 733 N N . ASN A 1 90 ? 23.181 11.816 -14.423 1.00 84.12 90 ASN A N 1
ATOM 734 C CA . ASN A 1 90 ? 24.399 11.571 -13.633 1.00 84.12 90 ASN A CA 1
ATOM 735 C C . ASN A 1 90 ? 24.599 10.093 -13.229 1.00 84.12 90 ASN A C 1
ATOM 737 O O . ASN A 1 90 ? 25.436 9.806 -12.378 1.00 84.12 90 ASN A O 1
ATOM 741 N N . LEU A 1 91 ? 23.804 9.169 -13.774 1.00 83.44 91 LEU A N 1
ATOM 742 C CA . LEU A 1 91 ? 23.858 7.743 -13.453 1.00 83.44 91 LEU A CA 1
ATOM 743 C C . LEU A 1 91 ? 24.765 7.012 -14.439 1.00 83.44 91 LEU A C 1
ATOM 745 O O . LEU A 1 91 ? 24.731 7.290 -15.641 1.00 83.44 91 LEU A O 1
ATOM 749 N N . THR A 1 92 ? 25.530 6.043 -13.944 1.00 86.31 92 THR A N 1
ATOM 750 C CA . THR A 1 92 ? 26.289 5.145 -14.821 1.00 86.31 92 THR A CA 1
ATOM 751 C C . THR A 1 92 ? 25.342 4.222 -15.608 1.00 86.31 92 THR A C 1
ATOM 753 O O . THR A 1 92 ? 24.225 3.948 -15.156 1.00 86.31 92 THR A O 1
ATOM 756 N N . PRO A 1 93 ? 25.754 3.695 -16.778 1.00 83.25 93 PRO A N 1
ATOM 757 C CA . PRO A 1 93 ? 24.921 2.774 -17.560 1.00 83.25 93 PRO A CA 1
ATOM 758 C C . PRO A 1 93 ? 24.495 1.518 -16.780 1.00 83.25 93 PRO A C 1
ATOM 760 O O . PRO A 1 93 ? 23.390 1.012 -16.969 1.00 83.25 93 PRO A O 1
ATOM 763 N N . GLU A 1 94 ? 25.354 1.037 -15.879 1.00 84.12 94 GLU A N 1
ATOM 764 C CA . GLU A 1 94 ? 25.087 -0.127 -15.028 1.00 84.12 94 GLU A CA 1
ATOM 765 C C . GLU A 1 94 ? 24.041 0.181 -13.943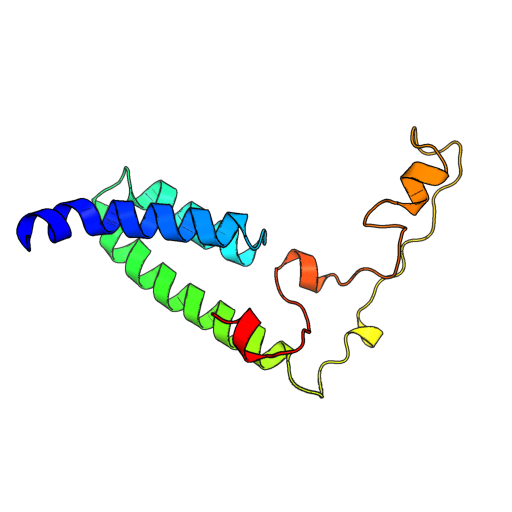 1.00 84.12 94 GLU A C 1
ATOM 767 O O . GLU A 1 94 ? 23.108 -0.598 -13.736 1.00 84.12 94 GLU A O 1
ATOM 772 N N . GLU A 1 95 ? 24.137 1.343 -13.288 1.00 84.19 95 GLU A N 1
ATOM 773 C CA . GLU A 1 95 ? 23.132 1.813 -12.320 1.00 84.19 95 GLU A CA 1
ATOM 774 C C . GLU A 1 95 ? 21.783 2.076 -12.991 1.00 84.19 95 GLU A C 1
ATOM 776 O O . GLU A 1 95 ? 20.730 1.749 -12.437 1.00 84.19 95 GLU A O 1
ATOM 781 N N . LEU A 1 96 ? 21.812 2.621 -14.208 1.00 85.50 96 LEU A N 1
ATOM 782 C CA . LEU A 1 96 ? 20.620 2.859 -15.007 1.00 85.50 96 LEU A CA 1
ATOM 783 C C . LEU A 1 96 ? 19.916 1.535 -15.329 1.00 85.50 96 LEU A C 1
ATOM 785 O O . LEU A 1 96 ? 18.718 1.414 -15.080 1.00 85.50 96 LEU A O 1
ATOM 789 N N . GLY A 1 97 ? 20.654 0.522 -15.793 1.00 82.94 97 GLY A N 1
ATOM 790 C CA . GLY A 1 97 ? 20.112 -0.814 -16.073 1.00 82.94 97 GLY A CA 1
ATOM 791 C C . GLY A 1 97 ? 19.572 -1.547 -14.837 1.00 82.94 97 GLY A C 1
ATOM 792 O O . GLY A 1 97 ? 18.635 -2.335 -14.952 1.00 82.94 97 GLY A O 1
ATOM 793 N N . ASN A 1 98 ? 20.108 -1.254 -13.648 1.00 86.19 98 ASN A N 1
ATOM 794 C CA . ASN A 1 98 ? 19.621 -1.803 -12.378 1.00 86.19 98 ASN A CA 1
ATOM 795 C C . ASN A 1 98 ? 18.451 -1.022 -11.759 1.00 86.19 98 ASN A C 1
ATOM 797 O O . ASN A 1 98 ? 17.839 -1.501 -10.799 1.00 86.19 98 ASN A O 1
ATOM 801 N N . SER A 1 99 ? 18.121 0.158 -12.284 1.00 85.50 99 SER A N 1
ATOM 802 C CA . SER A 1 99 ? 17.022 0.977 -11.775 1.00 85.50 99 SER A CA 1
ATOM 803 C C . SER A 1 99 ? 15.650 0.342 -12.031 1.00 85.50 99 SER A C 1
ATOM 805 O O . SER A 1 99 ? 15.442 -0.411 -12.982 1.00 85.50 99 SER A O 1
ATOM 807 N N . THR A 1 100 ? 14.669 0.691 -11.200 1.00 85.38 100 THR A N 1
ATOM 808 C CA . THR A 1 100 ? 13.294 0.180 -11.314 1.00 85.38 100 THR A CA 1
ATOM 809 C C . THR A 1 100 ? 12.609 0.554 -12.627 1.00 85.38 100 THR A C 1
ATOM 811 O O . THR A 1 100 ? 11.761 -0.201 -13.088 1.00 85.38 100 THR A O 1
ATOM 814 N N . LEU A 1 101 ? 12.975 1.690 -13.228 1.00 85.50 101 LEU A N 1
ATOM 815 C CA . LEU A 1 101 ? 12.349 2.199 -14.450 1.00 85.50 101 LEU A CA 1
ATOM 816 C C . LEU A 1 101 ? 12.919 1.573 -15.724 1.00 85.50 101 LEU A C 1
ATOM 818 O O . LEU A 1 101 ? 12.176 1.366 -16.675 1.00 85.50 101 LEU A O 1
ATOM 822 N N . TYR A 1 102 ? 14.224 1.288 -15.761 1.00 84.44 102 TYR A N 1
ATOM 823 C CA . TYR A 1 102 ? 14.899 0.861 -16.995 1.00 84.44 102 TYR A CA 1
ATOM 824 C C . TYR A 1 102 ? 15.312 -0.614 -17.001 1.00 84.44 102 TYR A C 1
ATOM 826 O O . TYR A 1 102 ? 15.810 -1.099 -18.016 1.00 84.44 102 TYR A O 1
ATOM 834 N N . ARG A 1 103 ? 15.089 -1.347 -15.902 1.00 86.12 103 ARG A N 1
ATOM 835 C CA . ARG A 1 103 ? 15.326 -2.798 -15.838 1.00 86.12 103 ARG A CA 1
ATOM 836 C C . ARG A 1 103 ? 14.308 -3.608 -16.646 1.00 86.12 103 ARG A C 1
ATOM 838 O O . ARG A 1 103 ? 14.611 -4.722 -17.069 1.00 86.12 103 ARG A O 1
ATOM 845 N N . GLY A 1 104 ? 13.097 -3.090 -16.837 1.00 85.12 104 GLY A N 1
ATOM 846 C CA . GLY A 1 104 ? 12.034 -3.788 -17.551 1.00 85.12 104 GLY A CA 1
ATOM 847 C C . GLY A 1 104 ? 10.753 -2.962 -17.678 1.00 85.12 104 GLY A C 1
ATOM 848 O O . GLY A 1 104 ? 10.703 -1.832 -17.196 1.00 85.12 104 GLY A O 1
ATOM 849 N N . PRO A 1 105 ? 9.717 -3.521 -18.326 1.00 84.75 105 PRO A N 1
ATOM 850 C CA . PRO A 1 105 ? 8.420 -2.865 -18.451 1.00 84.75 105 PRO A CA 1
ATOM 851 C C . PRO A 1 105 ? 7.801 -2.588 -17.076 1.00 84.75 105 PRO A C 1
ATOM 853 O O . PRO A 1 105 ? 7.768 -3.465 -16.209 1.00 84.75 105 PRO A O 1
ATOM 856 N N . VAL A 1 106 ? 7.293 -1.369 -16.890 1.00 87.25 106 VAL A N 1
ATOM 857 C CA . VAL A 1 106 ? 6.729 -0.899 -15.620 1.00 87.25 106 VAL A CA 1
ATOM 858 C C . VAL A 1 106 ? 5.208 -1.003 -15.661 1.00 87.25 106 VAL A C 1
ATOM 860 O O . VAL A 1 106 ? 4.571 -0.517 -16.597 1.00 87.25 106 VAL A O 1
ATOM 863 N N . ASP A 1 107 ? 4.623 -1.620 -14.630 1.00 88.00 107 ASP A N 1
ATOM 864 C CA . ASP A 1 107 ? 3.176 -1.585 -14.395 1.00 88.00 107 ASP A CA 1
ATOM 865 C C . ASP A 1 107 ? 2.811 -0.303 -13.630 1.00 88.00 107 ASP A C 1
ATOM 867 O O . ASP A 1 107 ? 3.229 -0.156 -12.472 1.00 88.00 107 ASP A O 1
ATOM 871 N N . PRO A 1 108 ? 2.022 0.620 -14.206 1.00 87.00 108 PRO A N 1
ATOM 872 C CA . PRO A 1 108 ? 1.541 1.783 -13.467 1.00 87.00 108 PRO A CA 1
ATOM 873 C C . PRO A 1 108 ? 0.659 1.401 -12.263 1.00 87.00 108 PRO A C 1
ATOM 875 O O . PRO A 1 108 ? 0.658 2.116 -11.257 1.00 87.00 108 PRO A O 1
ATOM 878 N N . ALA A 1 109 ? -0.050 0.267 -12.306 1.00 87.81 109 ALA A N 1
ATOM 879 C CA . ALA A 1 109 ? -0.894 -0.198 -11.203 1.00 87.81 109 ALA A CA 1
ATOM 880 C C . ALA A 1 109 ? -0.074 -0.621 -9.971 1.00 87.81 109 ALA A C 1
ATOM 882 O O . ALA A 1 109 ? -0.538 -0.477 -8.833 1.00 87.81 109 ALA A O 1
ATOM 883 N N . ASN A 1 110 ? 1.178 -1.046 -10.171 1.00 88.69 110 ASN A N 1
ATOM 884 C CA . ASN A 1 110 ? 2.061 -1.446 -9.078 1.00 88.69 110 ASN A CA 1
ATOM 885 C C . ASN A 1 110 ? 2.359 -0.276 -8.123 1.00 88.69 110 ASN A C 1
ATOM 887 O O . ASN A 1 110 ? 2.483 -0.488 -6.919 1.00 88.69 110 ASN A O 1
ATOM 891 N N . TRP A 1 111 ? 2.372 0.970 -8.613 1.00 89.31 111 TRP A N 1
ATOM 892 C CA . TRP A 1 111 ? 2.516 2.165 -7.766 1.00 89.31 111 TRP A CA 1
ATOM 893 C C . TRP A 1 111 ? 1.343 2.345 -6.788 1.00 89.31 111 TRP A C 1
ATOM 895 O O . TRP A 1 111 ? 1.510 2.752 -5.634 1.00 89.31 111 TRP A O 1
ATOM 905 N N . PHE A 1 112 ? 0.138 1.981 -7.226 1.00 89.50 112 PHE A N 1
ATOM 906 C CA . PHE A 1 112 ? -1.053 1.962 -6.381 1.00 89.50 112 PHE A CA 1
ATOM 907 C C . PHE A 1 112 ? -1.109 0.737 -5.458 1.00 89.50 112 PHE A C 1
ATOM 909 O O . PHE A 1 112 ? -2.021 0.639 -4.640 1.00 89.50 112 PHE A O 1
ATOM 916 N N . GLY A 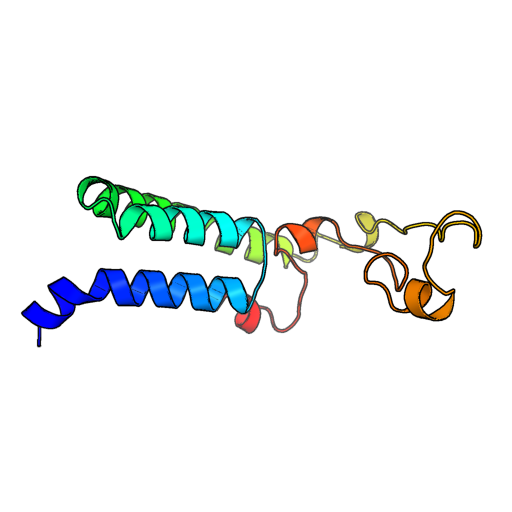1 113 ? -0.127 -0.168 -5.527 1.00 87.19 113 GLY A N 1
ATOM 917 C CA . GLY A 1 113 ? -0.083 -1.386 -4.719 1.00 87.19 113 GLY A CA 1
ATOM 918 C C . GLY A 1 113 ? -0.949 -2.508 -5.262 1.00 87.19 113 GLY A C 1
ATOM 919 O O . GLY A 1 113 ? -1.302 -3.405 -4.498 1.00 87.19 113 GLY A O 1
ATOM 920 N N . ILE A 1 114 ? -1.304 -2.456 -6.548 1.00 87.88 114 ILE A N 1
ATOM 921 C CA . ILE A 1 114 ? -2.049 -3.498 -7.249 1.00 87.88 114 ILE A CA 1
ATOM 922 C C . ILE A 1 114 ? -1.068 -4.238 -8.159 1.00 87.88 114 ILE A C 1
ATOM 924 O O . ILE A 1 114 ? -0.488 -3.652 -9.067 1.00 87.88 114 ILE A O 1
ATOM 928 N N . ARG A 1 115 ? -0.876 -5.533 -7.908 1.00 86.38 115 ARG A N 1
ATOM 929 C CA . ARG A 1 115 ? -0.036 -6.414 -8.726 1.00 86.38 115 ARG A CA 1
ATOM 930 C C . ARG A 1 115 ? -0.765 -7.717 -9.014 1.00 86.38 115 ARG A C 1
ATOM 932 O O . ARG A 1 115 ? -1.495 -8.238 -8.167 1.00 86.38 115 ARG A O 1
ATOM 939 N N . LYS A 1 116 ? -0.542 -8.268 -10.203 1.00 82.38 116 LYS A N 1
ATOM 940 C CA . LYS A 1 116 ? -0.994 -9.618 -10.543 1.00 82.38 116 LYS A CA 1
ATOM 941 C C . LYS A 1 116 ? 0.042 -10.601 -10.004 1.00 82.38 116 LYS A C 1
ATOM 943 O O . LYS A 1 116 ? 1.223 -10.475 -10.322 1.00 82.38 116 LYS A O 1
ATOM 948 N N . GLY A 1 117 ? -0.366 -11.519 -9.135 1.00 71.94 117 GLY A N 1
ATOM 949 C CA . GLY A 1 117 ? 0.569 -12.375 -8.408 1.00 71.94 117 GLY A CA 1
ATOM 950 C C . GLY A 1 117 ? -0.042 -13.721 -8.052 1.00 71.94 117 GLY A C 1
ATOM 951 O O . GLY A 1 117 ? -1.221 -13.812 -7.734 1.00 71.94 117 GLY A O 1
ATOM 952 N N . PHE A 1 118 ? 0.782 -14.765 -8.085 1.00 60.84 118 PHE A N 1
ATOM 953 C CA . PHE A 1 118 ? 0.400 -16.122 -7.707 1.00 60.84 118 PHE A CA 1
ATOM 954 C C . PHE A 1 118 ? 1.267 -16.555 -6.514 1.00 60.84 118 PHE A C 1
ATOM 956 O O . PHE A 1 118 ? 2.486 -16.383 -6.589 1.00 60.84 118 PHE A O 1
ATOM 963 N N . PRO A 1 119 ? 0.713 -17.110 -5.419 1.00 69.88 119 PRO A N 1
ATOM 964 C CA . PRO A 1 119 ? -0.682 -17.504 -5.204 1.00 69.88 119 PRO A CA 1
ATOM 965 C C . PRO A 1 119 ? -1.605 -16.353 -4.757 1.00 69.88 119 PRO A C 1
ATOM 967 O O . PRO A 1 119 ? -1.247 -15.540 -3.906 1.00 69.88 119 PRO A O 1
ATOM 970 N N . ASN A 1 120 ? -2.847 -16.357 -5.251 1.00 67.12 120 ASN A N 1
ATOM 971 C CA . ASN A 1 120 ? -3.814 -15.261 -5.069 1.00 67.12 120 ASN A CA 1
ATOM 972 C C . ASN A 1 120 ? -4.165 -14.967 -3.594 1.00 67.12 120 ASN A C 1
ATOM 974 O O . ASN A 1 120 ? -4.420 -13.821 -3.236 1.00 67.12 120 ASN A O 1
ATOM 978 N N . TRP A 1 121 ? -4.180 -15.987 -2.726 1.00 60.31 121 TRP A N 1
ATOM 979 C CA . TRP A 1 121 ? -4.622 -15.849 -1.329 1.00 60.31 121 TRP A CA 1
ATOM 980 C C . TRP A 1 121 ? -3.573 -15.213 -0.407 1.00 60.31 121 TRP A C 1
ATOM 982 O O . TRP A 1 121 ? -3.924 -14.557 0.569 1.00 60.31 121 TRP A O 1
ATOM 992 N N . GLY A 1 122 ? -2.282 -15.383 -0.715 1.00 69.19 122 GLY A N 1
ATOM 993 C CA . GLY A 1 122 ? -1.200 -14.806 0.090 1.00 69.19 122 GLY A CA 1
ATOM 994 C C . GLY A 1 122 ? -1.093 -13.286 -0.042 1.00 69.19 122 GLY A C 1
ATOM 995 O O . GLY A 1 122 ? -0.584 -12.638 0.856 1.00 69.19 122 GLY A O 1
ATOM 996 N N . TYR A 1 123 ? -1.598 -12.722 -1.141 1.00 69.19 123 TYR A N 1
ATOM 997 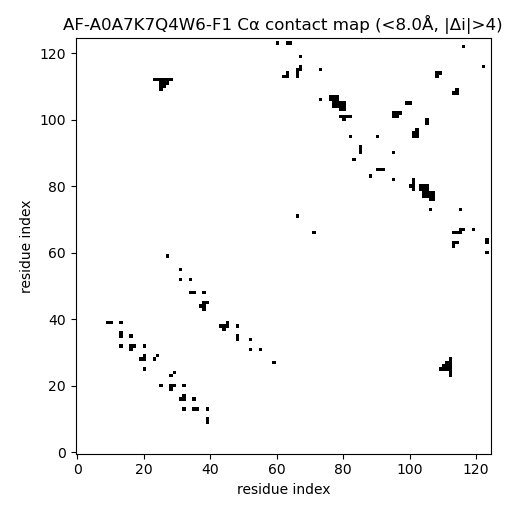C CA . TYR A 1 123 ? -1.460 -11.304 -1.483 1.00 69.19 123 TYR A CA 1
ATOM 998 C C . TYR A 1 123 ? -2.572 -10.396 -0.912 1.00 69.19 123 TYR A C 1
ATOM 1000 O O . TYR A 1 123 ? -2.439 -9.169 -0.873 1.00 69.19 123 TYR A O 1
ATOM 1008 N N . VAL A 1 124 ? -3.691 -10.986 -0.486 1.00 69.12 124 VAL A N 1
ATOM 1009 C CA . VAL A 1 124 ? -4.843 -10.258 0.080 1.00 69.12 124 VAL A CA 1
ATOM 1010 C C . VAL A 1 124 ? -4.838 -10.275 1.618 1.00 69.12 124 VAL A C 1
ATOM 1012 O O . VAL A 1 124 ? -5.566 -9.497 2.229 1.00 69.12 124 VAL A O 1
ATOM 1015 N N . LYS A 1 125 ? -4.038 -11.153 2.236 1.00 64.94 125 LYS A N 1
ATOM 1016 C CA . LYS A 1 125 ? -3.950 -11.344 3.690 1.00 64.94 125 LYS A CA 1
ATOM 1017 C C . LYS A 1 125 ? -3.074 -10.288 4.357 1.00 64.94 125 LYS A C 1
ATOM 1019 O O . LYS A 1 125 ? -3.439 -9.898 5.488 1.00 64.94 125 LYS A O 1
#

Sequence (125 aa):
VRRLLELHILKMVALYTVWVALEEVSVMNFLLVLLWTLAVPFCRFRHMASCLSTVWTCIIIVCKMLYQLEVVDPREYYSNCTQPFPNSTNLTPEELGNSTLYRGPVDPANWFGIRKGFPNWGYVK

Foldseek 3Di:
DVVVCVVCVLVVVLVVLVVVCVVQVAPLSVVLNVLSVVCVVDVVSVVVSVVVNVVSLVVVLVQQVVCQDPVNDLVVQWDQDDQDDPVPDPDDPVRSCVDPRHVDTDRPVVRRVHDHDPPSVVSSD

Secondary structure (DSSP, 8-state):
-HHHHHHHHHHHHHHHHHHHHHHS--HHHHHHHHHHHHHTT-GGGHHHHHHHHHHHHHHHHHHHHHHTSTT--HHHHPBPPPPPPTTT-SS-HHHHHHSTTTSSPBPHHHHTT----SSTTTTT-

pLDDT: mean 85.76, std 6.65, range [60.31, 96.06]

Radius of gyration: 19.46 Å; Cα contacts (8 Å, |Δi|>4): 94; chains: 1; bounding box: 42×31×54 Å

Solvent-accessible surface area (backbone atoms only — not comparable to full-atom values): 7362 Å² total; per-residue (Å²): 109,71,73,57,48,70,72,43,48,63,59,53,51,40,52,48,48,45,51,52,30,67,76,50,70,21,58,63,40,48,54,52,39,54,42,38,66,51,25,69,81,37,70,85,42,37,68,57,35,51,57,52,45,53,56,49,50,51,50,52,49,52,53,50,56,59,51,62,39,84,90,57,57,65,79,83,62,43,44,75,55,78,81,75,60,79,88,78,48,100,58,53,75,68,58,44,47,70,30,81,58,51,58,45,69,36,58,69,51,43,60,50,58,42,73,76,65,86,64,66,71,74,78,77,110

Organism: Acrocephalus arundinaceus (NCBI:txid39621)

Nearest PDB structures (foldseek):
  7wlt-assembly1_A  TM=8.630E-01  e=1.828E-09  Mus musculus
  6kg7-assembly1_A  TM=9.369E-01  e=7.142E-08  Mus musculus